Protein AF-W4RVF3-F1 (afdb_monomer_lite)

InterPro domains:
  IPR003709 D-alanyl-D-alanine carboxypeptidase-like, core domain [PF02557] (41-115)
  IPR009045 Peptidase M74/Hedgehog-like, zinc-binding domain superfamily [G3DSA:3.30.1380.10] (32-136)
  IPR009045 Peptidase M74/Hedgehog-like, zinc-binding domain superfamily [SSF55166] (42-126)
  IPR052179 D-alanyl-D-alanine carboxypeptidase-like [PTHR34385] (41-112)

pLDDT: mean 86.66, std 15.25, range [41.56, 98.44]

Radius of gyration: 23.43 Å; chains: 1; bounding box: 70×37×49 Å

Foldseek 3Di:
DDPDPVVVVVVVVVVVVVVVVVVVVVVPDFDADPPDDADPAADVVLVVVVVVVQVVCVVVVWHKAWPAFADALVRQQVQCCDVPVDDDDNPDDDHRVRDLSRRNFKIKMFTADPVRDTPDIDMDGDPVCCVVVNHD

Secondary structure (DSSP, 8-state):
----HHHHHHHHHHHHHHHHHHHHHHHT-----TTSPPPSS--HHHHHHHHHHHHHHHHTTPEEEEEE----HHHHHHHHHBTTTBSS----SPPTTSSGGGGT-EEEEEEE-TTS-EEEEEEEE-TTTTTTTT--

Sequence (136 aa):
MKKKLFGNVSITFLLILAALLLYYQFLTQPEINEDVPLPQDLHPVVQENKDMLVQKAAERGIKVLVTDGFRSFEEQNQLYEKGRSREGQIVTHAKGGESYHNFGLAIDFALVNKSGKAYGTLTMTEMAMGNQIGWK

Structure (mmCIF, N/CA/C/O backbone):
data_AF-W4RVF3-F1
#
_entry.id   AF-W4RVF3-F1
#
loop_
_atom_site.group_PDB
_atom_site.id
_atom_site.type_symbol
_atom_site.label_atom_id
_atom_site.label_alt_id
_atom_site.label_comp_id
_atom_site.label_asym_id
_atom_site.label_entity_id
_atom_site.label_seq_id
_atom_site.pdbx_PDB_ins_code
_atom_site.Cartn_x
_atom_site.Cartn_y
_atom_site.Cartn_z
_atom_site.occupancy
_atom_site.B_iso_or_equiv
_atom_site.auth_seq_id
_atom_site.auth_comp_id
_atom_site.auth_asym_id
_atom_site.auth_atom_id
_atom_site.pdbx_PDB_model_num
ATOM 1 N N . MET A 1 1 ? 59.561 -12.889 -22.847 1.00 49.75 1 MET A N 1
ATOM 2 C CA . MET A 1 1 ? 58.367 -12.170 -22.337 1.00 49.75 1 MET A CA 1
ATOM 3 C C . MET A 1 1 ? 57.102 -12.789 -22.932 1.00 49.75 1 MET A C 1
ATOM 5 O O . MET A 1 1 ? 56.828 -12.563 -24.103 1.00 49.75 1 MET A O 1
ATOM 9 N N . LYS A 1 2 ? 56.356 -13.611 -22.178 1.00 56.53 2 LYS A N 1
ATOM 10 C CA . LYS A 1 2 ? 55.101 -14.230 -22.650 1.00 56.53 2 LYS A CA 1
ATOM 11 C C . LYS A 1 2 ? 53.970 -13.202 -22.516 1.00 56.53 2 LYS A C 1
ATOM 13 O O . LYS A 1 2 ? 53.536 -12.909 -21.406 1.00 56.53 2 LYS A O 1
ATOM 18 N N . LYS A 1 3 ? 53.564 -12.568 -23.620 1.00 55.72 3 LYS A N 1
ATOM 19 C CA . LYS A 1 3 ? 52.494 -11.559 -23.608 1.00 55.72 3 LYS A CA 1
ATOM 20 C C . LYS A 1 3 ? 51.149 -12.236 -23.311 1.00 55.72 3 LYS A C 1
ATOM 22 O O . LYS A 1 3 ? 50.826 -13.248 -23.918 1.00 55.72 3 LYS A O 1
ATOM 27 N N . LYS A 1 4 ? 50.432 -11.649 -22.348 1.00 58.34 4 LYS A N 1
ATOM 28 C CA . LYS A 1 4 ? 49.052 -11.820 -21.843 1.00 58.34 4 LYS A CA 1
ATOM 29 C C . LYS A 1 4 ? 47.989 -12.445 -22.789 1.00 58.34 4 LYS A C 1
ATOM 31 O O . LYS A 1 4 ? 46.932 -11.859 -22.983 1.00 58.34 4 LYS A O 1
ATOM 36 N N . LEU A 1 5 ? 48.208 -13.638 -23.340 1.00 55.38 5 LEU A N 1
ATOM 37 C CA . LEU A 1 5 ? 47.229 -14.320 -24.207 1.00 55.38 5 LEU A CA 1
ATOM 38 C C . LEU A 1 5 ? 45.952 -14.729 -23.441 1.00 55.38 5 LEU A C 1
ATOM 40 O O . LEU A 1 5 ? 44.859 -14.709 -23.997 1.00 55.38 5 LEU A O 1
ATOM 44 N N . PHE A 1 6 ? 46.077 -15.007 -22.139 1.00 52.81 6 PHE A N 1
ATOM 45 C CA . PHE A 1 6 ? 44.960 -15.399 -21.268 1.00 52.81 6 PHE A CA 1
ATOM 46 C C . PHE A 1 6 ? 43.962 -14.271 -20.960 1.00 52.81 6 PHE A C 1
ATOM 48 O O . PHE A 1 6 ? 42.826 -14.560 -20.605 1.00 52.81 6 PHE A O 1
ATOM 55 N N . GLY A 1 7 ? 44.345 -12.996 -21.102 1.00 61.12 7 GLY A N 1
ATOM 56 C CA . GLY A 1 7 ? 43.426 -11.880 -20.846 1.00 61.12 7 GLY A CA 1
ATOM 57 C C . GLY A 1 7 ? 42.335 -11.771 -21.911 1.00 61.12 7 GLY A C 1
ATOM 58 O O . GLY A 1 7 ? 41.164 -11.620 -21.587 1.00 61.12 7 GLY A O 1
ATOM 59 N N . ASN A 1 8 ? 42.709 -11.916 -23.183 1.00 70.00 8 ASN A N 1
ATOM 60 C CA . ASN A 1 8 ? 41.800 -11.661 -24.300 1.00 70.00 8 ASN A CA 1
ATOM 61 C C . ASN A 1 8 ? 40.773 -12.781 -24.483 1.00 70.00 8 ASN A C 1
ATOM 63 O O . ASN A 1 8 ? 39.614 -12.481 -24.742 1.00 70.00 8 ASN A O 1
ATOM 67 N N . VAL A 1 9 ? 41.174 -14.044 -24.287 1.00 80.00 9 VAL A N 1
ATOM 68 C CA . VAL A 1 9 ? 40.269 -15.204 -24.393 1.00 80.00 9 VAL A CA 1
ATOM 69 C C . VAL A 1 9 ? 39.202 -15.166 -23.297 1.00 80.00 9 VAL A C 1
ATOM 71 O O . VAL A 1 9 ? 38.019 -15.352 -23.578 1.00 80.00 9 VAL A O 1
ATOM 74 N N . SER A 1 10 ? 39.603 -14.847 -22.064 1.00 84.44 10 SER A N 1
ATOM 75 C CA . SER A 1 10 ? 38.675 -14.691 -20.941 1.00 84.44 10 SER A CA 1
ATOM 76 C C . SER A 1 10 ? 37.711 -13.525 -21.153 1.00 84.44 10 SER A C 1
ATOM 78 O O . SER A 1 10 ? 36.525 -13.666 -20.879 1.00 84.44 10 SER A O 1
ATOM 80 N N . ILE A 1 11 ? 38.182 -12.398 -21.701 1.00 89.81 11 ILE A N 1
ATOM 81 C CA . ILE A 1 11 ? 37.313 -11.263 -22.049 1.00 89.81 11 ILE A CA 1
ATOM 82 C C . ILE A 1 11 ? 36.315 -11.662 -23.140 1.00 89.81 11 ILE A C 1
ATOM 84 O O . ILE A 1 11 ? 35.123 -11.419 -22.980 1.00 89.81 11 ILE A O 1
ATOM 88 N N . THR A 1 12 ? 36.754 -12.318 -24.219 1.00 89.69 12 THR A N 1
ATOM 89 C CA . THR A 1 12 ? 35.831 -12.784 -25.267 1.00 89.69 12 THR A CA 1
ATOM 90 C C . THR A 1 12 ? 34.813 -13.790 -24.739 1.00 89.69 12 THR A C 1
ATOM 92 O O . THR A 1 12 ? 33.643 -13.702 -25.096 1.00 89.69 12 THR A O 1
ATOM 95 N N . PHE A 1 13 ? 35.215 -14.697 -23.846 1.00 94.31 13 PHE A N 1
ATOM 96 C CA . PHE A 1 13 ? 34.296 -15.634 -23.203 1.00 94.31 13 PHE A CA 1
ATOM 97 C C . PHE A 1 13 ? 33.254 -14.909 -22.340 1.00 94.31 13 PHE A C 1
ATOM 99 O O . PHE A 1 13 ? 32.068 -15.207 -22.444 1.00 94.31 13 PHE A O 1
ATOM 106 N N . LEU A 1 14 ? 33.669 -13.916 -21.545 1.00 95.31 14 LEU A N 1
ATOM 107 C CA . LEU A 1 14 ? 32.753 -13.099 -20.743 1.00 95.31 14 LEU A CA 1
ATOM 108 C C . LEU A 1 14 ? 31.778 -12.294 -21.611 1.00 95.31 14 LEU A C 1
ATOM 110 O O . LEU A 1 14 ? 30.606 -12.201 -21.263 1.00 95.31 14 LEU A O 1
ATOM 114 N N . LEU A 1 15 ? 32.229 -11.750 -22.745 1.00 96.38 15 LEU A N 1
ATOM 115 C CA . LEU A 1 15 ? 31.359 -11.032 -23.681 1.00 96.38 15 LEU A CA 1
ATOM 116 C C . LEU A 1 15 ? 30.328 -11.960 -24.331 1.00 96.38 15 LEU A C 1
ATOM 118 O O . LEU A 1 15 ? 29.162 -11.591 -24.431 1.00 96.38 15 LEU A O 1
ATOM 122 N N . ILE A 1 16 ? 30.733 -13.171 -24.724 1.00 96.94 16 ILE A N 1
ATOM 123 C CA . ILE A 1 16 ? 29.812 -14.184 -25.255 1.00 96.94 16 ILE A CA 1
ATOM 124 C C . ILE A 1 16 ? 28.806 -14.600 -24.177 1.00 96.94 16 ILE A C 1
ATOM 126 O O . ILE A 1 16 ? 27.611 -14.648 -24.451 1.00 96.94 16 ILE A O 1
ATOM 130 N N . LEU A 1 17 ? 29.260 -14.845 -22.944 1.00 96.75 17 LEU A N 1
ATOM 131 C CA . LEU A 1 17 ? 28.383 -15.200 -21.828 1.00 96.75 17 LEU A CA 1
ATOM 132 C C . LEU A 1 17 ? 27.378 -14.082 -21.515 1.00 96.75 17 LEU A C 1
ATOM 134 O O . LEU A 1 17 ? 26.197 -14.360 -21.331 1.00 96.75 17 LEU A O 1
ATOM 138 N N . ALA A 1 18 ? 27.824 -12.824 -21.504 1.00 97.19 18 ALA A N 1
ATOM 139 C CA . ALA A 1 18 ? 26.952 -11.669 -21.313 1.00 97.19 18 ALA A CA 1
ATOM 140 C C . ALA A 1 18 ? 25.935 -11.529 -22.456 1.00 97.19 18 ALA A C 1
ATOM 142 O O . ALA A 1 18 ? 24.756 -11.317 -22.194 1.00 97.19 18 ALA A O 1
ATOM 143 N N . ALA A 1 19 ? 26.358 -11.705 -23.711 1.00 97.25 19 ALA A N 1
ATOM 144 C CA . ALA A 1 19 ? 25.462 -11.663 -24.865 1.00 97.25 19 ALA A CA 1
ATOM 145 C C . ALA A 1 19 ? 24.415 -12.788 -24.826 1.00 9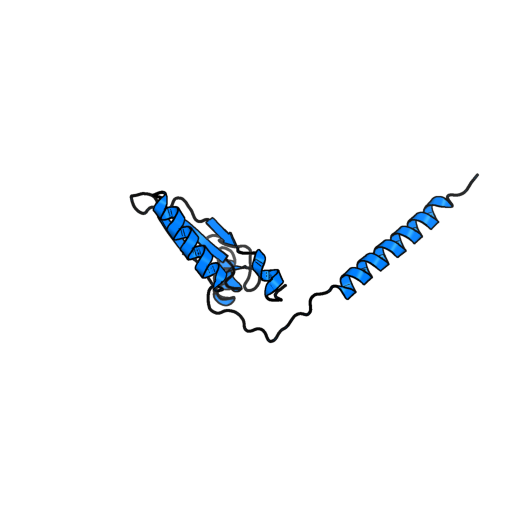7.25 19 ALA A C 1
ATOM 147 O O . ALA A 1 19 ? 23.244 -12.535 -25.094 1.00 97.25 19 ALA A O 1
ATOM 148 N N . LEU A 1 20 ? 24.808 -14.007 -24.441 1.00 97.38 20 LEU A N 1
ATOM 149 C CA . LEU A 1 20 ? 23.885 -15.129 -24.252 1.00 97.38 20 LEU A CA 1
ATOM 150 C C . LEU A 1 20 ? 22.897 -14.867 -23.112 1.00 97.38 20 LEU A C 1
ATOM 152 O O . LEU A 1 20 ? 21.717 -15.171 -23.256 1.00 97.38 20 LEU A O 1
ATOM 156 N N . LEU A 1 21 ? 23.353 -14.274 -22.005 1.00 96.62 21 LEU A N 1
ATOM 157 C CA . LEU A 1 21 ? 22.487 -13.900 -20.888 1.00 96.62 21 LEU A CA 1
ATOM 158 C C . LEU A 1 21 ? 21.473 -12.820 -21.295 1.00 96.62 21 LEU A C 1
ATOM 160 O O . LEU A 1 21 ? 20.290 -12.955 -20.995 1.00 96.62 21 LEU A O 1
ATOM 164 N N . LEU A 1 22 ? 21.908 -11.792 -22.027 1.00 96.12 22 LEU A N 1
ATOM 165 C CA . LEU A 1 22 ? 21.020 -10.759 -22.571 1.00 96.12 22 LEU A CA 1
ATOM 166 C C . LEU A 1 22 ? 20.030 -11.339 -23.590 1.00 96.12 22 LEU A C 1
ATOM 168 O O . LEU A 1 22 ? 18.851 -10.997 -23.569 1.00 96.12 22 LEU A O 1
ATOM 172 N N . TYR A 1 23 ? 20.480 -12.254 -24.450 1.00 95.94 23 TYR A N 1
ATOM 173 C CA . TYR A 1 23 ? 19.612 -12.939 -25.405 1.00 95.94 23 TYR A CA 1
ATOM 174 C C . TYR A 1 23 ? 18.568 -13.816 -24.698 1.00 95.94 23 TYR A C 1
ATOM 176 O O . TYR A 1 23 ? 17.395 -13.791 -25.059 1.00 95.94 23 TYR A O 1
ATOM 184 N N . TYR A 1 24 ? 18.963 -14.529 -23.640 1.00 95.75 24 TYR A N 1
ATOM 185 C CA . TYR A 1 24 ? 18.041 -15.291 -22.801 1.00 95.75 24 TYR A CA 1
ATOM 186 C C . TYR A 1 24 ? 17.002 -14.384 -22.126 1.00 95.75 24 TYR A C 1
ATOM 188 O O . TYR A 1 24 ? 15.818 -14.711 -22.131 1.00 95.75 24 TYR A O 1
ATOM 196 N N . GLN A 1 25 ? 17.407 -13.222 -21.602 1.00 92.19 25 GLN A N 1
ATOM 197 C CA . GLN A 1 25 ? 16.479 -12.228 -21.045 1.00 92.19 25 GLN A CA 1
ATOM 198 C C . GLN A 1 25 ? 15.500 -11.693 -22.097 1.00 92.19 25 GLN A C 1
ATOM 200 O O . GLN A 1 25 ? 14.324 -11.522 -21.798 1.00 92.19 25 GLN A O 1
ATOM 205 N N . PHE A 1 26 ? 15.959 -11.466 -23.331 1.00 90.31 26 PHE A N 1
ATOM 206 C CA . PHE A 1 26 ? 15.102 -11.030 -24.434 1.00 90.31 26 PHE A CA 1
ATOM 207 C C . PHE A 1 26 ? 14.055 -12.091 -24.806 1.00 90.31 26 PHE A C 1
ATOM 209 O O . PHE A 1 26 ? 12.882 -11.770 -24.961 1.00 90.31 26 PHE A O 1
ATOM 216 N N . LEU A 1 27 ? 14.455 -13.365 -24.892 1.00 90.81 27 LEU A N 1
ATOM 217 C CA . LEU A 1 27 ? 13.533 -14.473 -25.176 1.00 90.81 27 LEU A CA 1
ATOM 218 C C . LEU A 1 27 ? 12.555 -14.771 -24.031 1.00 90.81 27 LEU A C 1
ATOM 220 O O . LEU A 1 27 ? 11.538 -15.419 -24.256 1.00 90.81 27 LEU A O 1
ATOM 224 N N . THR A 1 28 ? 12.875 -14.344 -22.809 1.00 86.81 28 THR A N 1
ATOM 225 C CA . THR A 1 28 ? 12.062 -14.578 -21.606 1.00 86.81 28 THR A CA 1
ATOM 226 C C . THR A 1 28 ? 11.317 -13.328 -21.141 1.00 86.81 28 THR A C 1
ATOM 228 O O . THR A 1 28 ? 10.851 -13.289 -20.000 1.00 86.81 28 THR A O 1
ATOM 231 N N . GLN A 1 29 ? 11.174 -12.311 -22.000 1.00 78.25 29 GLN A N 1
ATOM 232 C CA . GLN A 1 29 ? 10.301 -11.186 -21.679 1.00 78.25 29 GLN A CA 1
ATOM 233 C C . GLN A 1 29 ? 8.849 -11.667 -21.563 1.00 78.25 29 GLN A C 1
ATOM 235 O O . GLN A 1 29 ? 8.381 -12.399 -22.437 1.00 78.25 29 GLN A O 1
ATOM 240 N N . PRO A 1 30 ? 8.142 -11.305 -20.479 1.00 72.00 30 PRO A N 1
ATOM 241 C CA . PRO A 1 30 ? 6.730 -11.622 -20.356 1.00 72.00 30 PRO A CA 1
ATOM 242 C C . PRO A 1 30 ? 5.954 -10.908 -21.465 1.00 72.00 30 PRO A C 1
ATOM 244 O O . PRO A 1 30 ? 6.233 -9.752 -21.783 1.00 72.00 30 PRO A O 1
ATOM 247 N N . GLU A 1 31 ? 4.974 -11.594 -22.043 1.00 72.56 31 GLU A N 1
ATOM 248 C CA . GLU A 1 31 ? 3.998 -10.952 -22.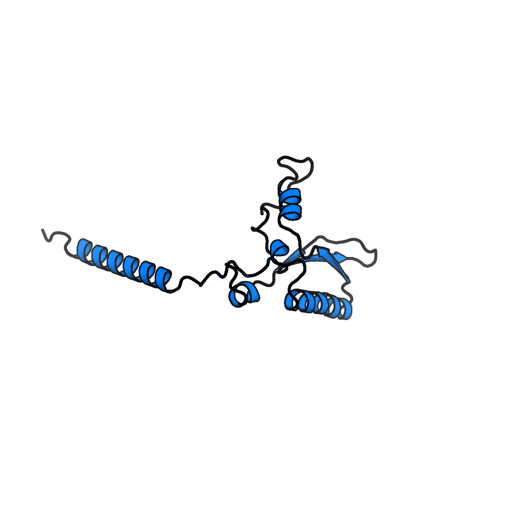917 1.00 72.56 31 GLU A CA 1
ATOM 249 C C . GLU A 1 31 ? 3.135 -10.021 -22.055 1.00 72.56 31 GLU A C 1
ATOM 251 O O . GLU A 1 31 ? 2.434 -10.480 -21.150 1.00 72.56 31 GLU A O 1
ATOM 256 N N . ILE A 1 32 ? 3.240 -8.711 -22.286 1.00 71.00 32 ILE A N 1
ATOM 257 C CA . ILE A 1 32 ? 2.408 -7.718 -21.606 1.00 71.00 32 ILE A CA 1
ATOM 258 C C . ILE A 1 32 ? 1.093 -7.619 -22.370 1.00 71.00 32 ILE A C 1
ATOM 260 O O . ILE A 1 32 ? 1.075 -7.252 -23.544 1.00 71.00 32 ILE A O 1
ATOM 264 N N . ASN A 1 33 ? -0.008 -7.957 -21.704 1.00 75.81 33 ASN A N 1
ATOM 265 C CA . ASN A 1 33 ? -1.341 -7.774 -22.255 1.00 75.81 33 ASN A CA 1
ATOM 266 C C . ASN A 1 33 ? -1.875 -6.401 -21.822 1.00 75.81 33 ASN A C 1
ATOM 268 O O . ASN A 1 33 ? -2.294 -6.224 -20.680 1.00 75.81 33 ASN A O 1
ATOM 272 N N . GLU A 1 34 ? -1.841 -5.430 -22.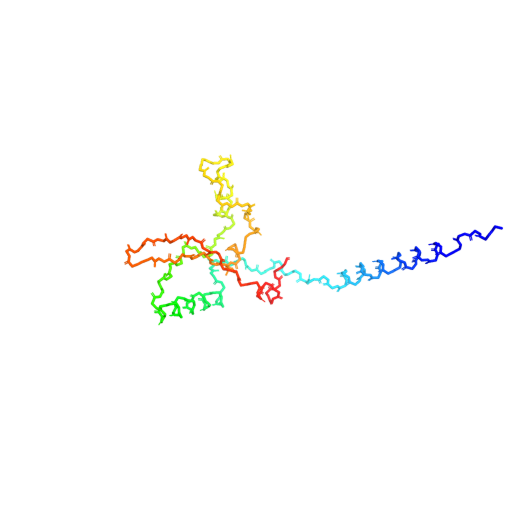735 1.00 74.31 34 GLU A N 1
ATOM 273 C CA . GLU A 1 34 ? -2.322 -4.065 -22.478 1.00 74.31 34 GLU A CA 1
ATOM 274 C C . GLU A 1 34 ? -3.857 -3.966 -22.399 1.00 74.31 34 GLU A C 1
ATOM 276 O O . GLU A 1 34 ? -4.380 -2.989 -21.866 1.00 74.31 34 GLU A O 1
ATOM 281 N N . ASP A 1 35 ? -4.587 -4.986 -22.866 1.00 81.81 35 ASP A N 1
ATOM 282 C CA . ASP A 1 35 ? -6.054 -5.017 -22.857 1.00 81.81 35 ASP A CA 1
ATOM 283 C C . ASP A 1 35 ? -6.634 -5.483 -21.512 1.00 81.81 35 ASP A C 1
ATOM 285 O O . ASP A 1 35 ? -7.857 -5.596 -21.360 1.00 81.81 35 ASP A O 1
ATOM 289 N N . VAL A 1 36 ? -5.791 -5.773 -20.513 1.00 79.06 36 VAL A N 1
ATOM 290 C CA . VAL A 1 36 ? -6.290 -6.131 -19.186 1.00 79.06 36 VAL A CA 1
ATOM 291 C C . VAL A 1 36 ? -6.818 -4.859 -18.508 1.00 79.06 36 VAL A C 1
ATOM 293 O O . VAL A 1 36 ? -6.071 -3.898 -18.313 1.00 79.06 36 VAL A O 1
ATOM 296 N N . PRO A 1 37 ? -8.107 -4.808 -18.131 1.00 85.88 37 PRO A N 1
ATOM 297 C CA . PRO A 1 37 ? -8.662 -3.625 -17.496 1.00 85.88 37 PRO A CA 1
ATOM 298 C C . PRO A 1 37 ? -8.005 -3.395 -16.134 1.00 85.88 37 PRO A C 1
ATOM 300 O O . PRO A 1 37 ? -7.770 -4.339 -15.374 1.00 85.88 37 PRO A O 1
ATOM 303 N N . LEU A 1 38 ? -7.756 -2.125 -15.801 1.00 87.06 38 LEU A N 1
ATOM 304 C CA . LEU A 1 38 ? -7.308 -1.761 -14.461 1.00 87.06 38 LEU A CA 1
ATOM 305 C C . LEU A 1 38 ? -8.374 -2.159 -13.426 1.00 87.06 38 LEU A C 1
ATOM 307 O O . LEU A 1 38 ? -9.575 -1.991 -13.678 1.00 87.06 38 LEU A O 1
ATOM 311 N N . PRO A 1 39 ? -7.956 -2.672 -12.259 1.00 91.38 39 PRO A N 1
ATOM 312 C CA . PRO A 1 39 ? -8.889 -3.036 -11.209 1.00 91.38 39 PRO A CA 1
ATOM 313 C C . PRO A 1 39 ? -9.585 -1.792 -10.653 1.00 91.38 39 PRO A C 1
ATOM 315 O O . PRO A 1 39 ? -9.059 -0.681 -10.709 1.00 91.38 39 PRO A O 1
ATOM 318 N N . GLN A 1 40 ? -10.775 -2.004 -10.096 1.00 94.00 40 GLN A N 1
ATOM 319 C CA . GLN A 1 40 ? -11.553 -0.976 -9.392 1.00 94.00 40 GLN A CA 1
ATOM 320 C C . GLN A 1 40 ? -11.711 -1.291 -7.900 1.00 94.00 40 GLN A C 1
ATOM 322 O O . GLN A 1 40 ? -12.228 -0.470 -7.155 1.00 94.00 40 GLN A O 1
ATOM 327 N N . ASP A 1 41 ? -11.247 -2.469 -7.475 1.00 95.50 41 ASP A N 1
A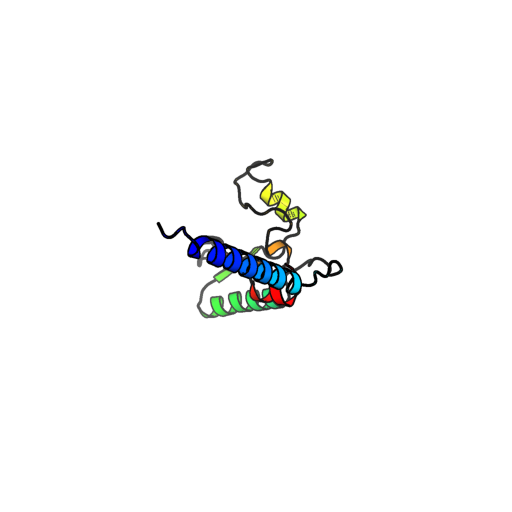TOM 328 C CA . ASP A 1 41 ? -11.397 -3.019 -6.134 1.00 95.50 41 ASP A CA 1
ATOM 329 C C . ASP A 1 41 ? -10.194 -3.914 -5.792 1.00 95.50 41 ASP A C 1
ATOM 331 O O . ASP A 1 41 ? -9.294 -4.133 -6.609 1.00 95.50 41 ASP A O 1
ATOM 335 N N . LEU A 1 42 ? -10.176 -4.455 -4.570 1.00 94.81 42 LEU A N 1
ATOM 336 C CA . LEU A 1 42 ? -9.220 -5.494 -4.194 1.00 94.81 42 LEU A CA 1
ATOM 337 C C . LEU A 1 42 ? -9.392 -6.734 -5.073 1.00 94.81 42 LEU A C 1
ATOM 339 O O . LEU A 1 42 ? -10.507 -7.183 -5.340 1.00 94.81 42 LEU A O 1
ATOM 343 N N . HIS A 1 43 ? -8.271 -7.347 -5.443 1.00 93.75 43 HIS A N 1
ATOM 344 C CA . HIS A 1 43 ? -8.299 -8.652 -6.081 1.00 93.75 43 HIS A CA 1
ATOM 345 C C . HIS A 1 43 ? -8.993 -9.671 -5.150 1.00 93.75 43 HIS A C 1
ATOM 347 O O . HIS A 1 43 ? -8.713 -9.657 -3.947 1.00 93.75 43 HIS A O 1
ATOM 353 N N . PRO A 1 44 ? -9.835 -10.595 -5.657 1.00 93.31 44 PRO A N 1
ATOM 354 C CA . PRO A 1 44 ? -10.605 -11.522 -4.820 1.00 93.31 44 PRO A CA 1
ATOM 355 C C . PRO A 1 44 ? -9.779 -12.295 -3.782 1.00 93.31 44 PRO A C 1
ATOM 357 O O . PRO A 1 44 ? -10.188 -12.420 -2.635 1.00 93.31 44 PRO A O 1
ATOM 360 N N . VAL A 1 45 ? -8.577 -12.744 -4.147 1.00 91.00 45 VAL A N 1
ATOM 361 C CA . VAL A 1 45 ? -7.659 -13.425 -3.212 1.00 91.00 45 VAL A CA 1
ATOM 362 C C . VAL A 1 45 ? -7.124 -12.481 -2.129 1.00 91.00 45 VAL A C 1
ATOM 364 O O . VAL A 1 45 ? -6.993 -12.880 -0.979 1.00 91.00 45 VAL A O 1
ATOM 367 N N . VAL A 1 46 ? -6.839 -11.214 -2.455 1.00 92.62 46 VAL A N 1
ATOM 368 C CA . VAL A 1 46 ? -6.419 -10.220 -1.447 1.00 92.62 46 VAL A CA 1
ATOM 369 C C . VAL A 1 46 ? -7.580 -9.917 -0.504 1.00 92.62 46 VAL A C 1
ATOM 371 O O . VAL A 1 46 ? -7.378 -9.808 0.703 1.00 92.62 46 VAL A O 1
ATOM 374 N N . GLN A 1 47 ? -8.801 -9.834 -1.035 1.00 95.31 47 GLN A N 1
ATOM 375 C CA . GLN A 1 47 ? -10.020 -9.701 -0.245 1.00 95.31 47 GLN A CA 1
ATOM 376 C C . GLN A 1 47 ? -10.211 -10.902 0.701 1.00 95.31 47 GLN A C 1
ATOM 378 O O . GLN A 1 47 ? -10.421 -10.696 1.894 1.00 95.31 47 GLN A O 1
ATOM 383 N N . GLU A 1 48 ? -10.069 -12.134 0.210 1.00 94.62 48 GLU A N 1
ATOM 384 C CA . GLU A 1 48 ? -10.153 -13.352 1.027 1.00 94.62 48 GLU A CA 1
ATOM 385 C C . GLU A 1 48 ? -9.067 -13.384 2.114 1.00 94.62 48 GLU A C 1
ATOM 387 O O . GLU A 1 48 ? -9.355 -13.623 3.288 1.00 94.62 48 GLU A O 1
ATOM 392 N N . ASN A 1 49 ? -7.820 -13.060 1.760 1.00 92.75 49 ASN A N 1
ATOM 393 C CA . ASN A 1 49 ? -6.705 -13.023 2.705 1.00 92.75 49 ASN A CA 1
ATOM 394 C C . ASN A 1 49 ? -6.872 -11.925 3.762 1.00 92.75 49 ASN A C 1
ATOM 396 O O . ASN A 1 49 ? -6.536 -12.137 4.930 1.00 92.75 49 ASN A O 1
ATOM 400 N N . LYS A 1 50 ? -7.432 -10.770 3.386 1.00 95.25 50 LYS A N 1
ATOM 401 C CA . LYS A 1 50 ? -7.818 -9.702 4.316 1.00 95.25 50 LYS A CA 1
ATOM 402 C C . LYS A 1 50 ? -8.862 -10.203 5.314 1.00 95.25 50 LYS A C 1
ATOM 404 O O . LYS A 1 50 ? -8.700 -9.999 6.517 1.00 95.25 50 LYS A O 1
ATOM 409 N N . ASP A 1 51 ? -9.906 -10.874 4.840 1.00 96.19 51 ASP A N 1
ATOM 410 C CA . ASP A 1 51 ? -10.978 -11.378 5.700 1.00 96.19 51 ASP A CA 1
ATOM 411 C C . ASP A 1 51 ? -10.449 -12.479 6.643 1.00 96.19 51 ASP A C 1
ATOM 413 O O . ASP A 1 51 ? -10.704 -12.451 7.852 1.00 96.19 51 ASP A O 1
ATOM 417 N N . MET A 1 52 ? -9.585 -13.366 6.136 1.00 96.06 52 MET A N 1
ATOM 418 C CA . MET A 1 52 ? -8.878 -14.372 6.933 1.00 96.06 52 MET A CA 1
ATOM 419 C C . MET A 1 52 ? -7.959 -13.745 7.996 1.00 96.06 52 MET A C 1
ATOM 421 O O . MET A 1 52 ? -7.901 -14.244 9.125 1.00 96.06 52 MET A O 1
ATOM 425 N N . LEU A 1 53 ? -7.236 -12.669 7.664 1.00 94.06 53 LEU A N 1
ATOM 426 C CA . LEU A 1 53 ? -6.395 -11.930 8.611 1.00 94.06 53 LEU A CA 1
ATOM 427 C C . LEU A 1 53 ? -7.236 -11.404 9.779 1.00 94.06 53 LEU A C 1
ATOM 429 O O . LEU A 1 53 ? -6.887 -11.631 10.940 1.00 94.06 53 LEU A O 1
ATOM 433 N N . VAL A 1 54 ? -8.352 -10.735 9.476 1.00 95.50 54 VAL A N 1
ATOM 434 C CA . VAL A 1 54 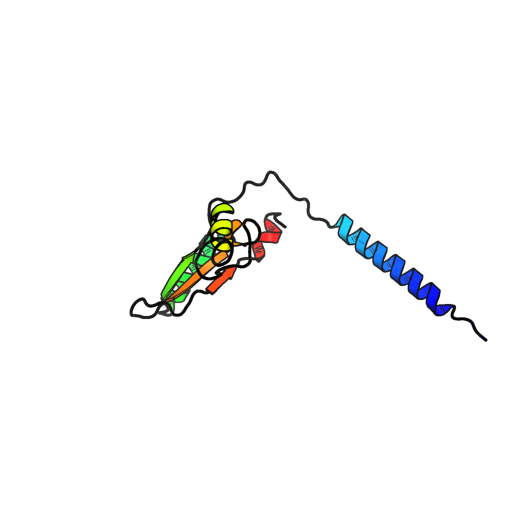? -9.256 -10.172 10.489 1.00 95.50 54 VAL A CA 1
ATOM 435 C C . VAL A 1 54 ? -9.831 -11.277 11.374 1.00 95.50 54 VAL A C 1
ATOM 437 O O . VAL A 1 54 ? -9.790 -11.158 12.601 1.00 95.50 54 VAL A O 1
ATOM 440 N N . GLN A 1 55 ? -10.302 -12.374 10.777 1.00 97.12 55 GLN A N 1
ATOM 441 C CA . GLN A 1 55 ? -10.864 -13.503 11.514 1.00 97.12 55 GLN A CA 1
ATOM 442 C C . GLN A 1 55 ? -9.837 -14.135 12.467 1.00 97.12 55 GLN A C 1
ATOM 444 O O . GLN A 1 55 ? -10.077 -14.230 13.672 1.00 97.12 55 GLN A O 1
ATOM 449 N N . LYS A 1 56 ? -8.663 -14.530 11.957 1.00 95.81 56 LYS A N 1
ATOM 450 C CA . LYS A 1 56 ? -7.629 -15.210 12.759 1.00 95.81 56 LYS A CA 1
ATOM 451 C C . LYS A 1 56 ? -7.057 -14.322 13.862 1.00 95.81 56 LYS A C 1
ATOM 453 O O . LYS A 1 56 ? -6.628 -14.836 14.902 1.00 95.81 56 LYS A O 1
ATOM 458 N N . ALA A 1 57 ? -7.016 -13.007 13.643 1.00 93.88 57 ALA A N 1
ATOM 459 C CA . ALA A 1 57 ? -6.637 -12.046 14.671 1.00 93.88 57 ALA A CA 1
ATOM 460 C C . ALA A 1 57 ? -7.702 -11.968 15.775 1.00 93.88 57 ALA A C 1
ATOM 462 O O . ALA A 1 57 ? -7.359 -12.046 16.959 1.00 93.88 57 ALA A O 1
ATOM 463 N N . ALA A 1 58 ? -8.985 -11.907 15.403 1.00 94.44 58 ALA A N 1
ATOM 464 C CA . ALA A 1 58 ? -10.095 -11.857 16.351 1.00 94.44 58 ALA A CA 1
ATOM 465 C C . ALA A 1 58 ? -10.166 -13.109 17.241 1.00 94.44 58 ALA A C 1
ATOM 467 O O . ALA A 1 58 ? -10.343 -12.982 18.452 1.00 94.44 58 ALA A O 1
ATOM 468 N N . GLU A 1 59 ? -9.922 -14.301 16.684 1.00 96.38 59 GLU A N 1
ATOM 469 C CA . GLU A 1 59 ? -9.813 -15.566 17.438 1.00 96.38 59 GLU A CA 1
ATOM 470 C C . GLU A 1 59 ? -8.730 -15.524 18.531 1.00 96.38 59 GLU A C 1
ATOM 472 O O . GLU A 1 59 ? -8.817 -16.226 19.537 1.00 96.38 59 GLU A O 1
ATOM 477 N N . ARG A 1 60 ? -7.710 -14.675 18.358 1.00 94.94 60 ARG A N 1
ATOM 478 C CA . ARG A 1 60 ? -6.618 -14.452 19.321 1.00 94.94 60 ARG A CA 1
ATOM 479 C C . ARG A 1 60 ? -6.849 -13.232 20.216 1.00 94.94 60 ARG A C 1
ATOM 481 O O . ARG A 1 60 ? -5.949 -12.836 20.952 1.00 94.94 60 ARG A O 1
ATOM 488 N N . GLY A 1 61 ? -8.028 -12.613 20.151 1.00 92.38 61 GLY A N 1
ATOM 489 C CA . GLY A 1 61 ? -8.358 -11.402 20.903 1.00 92.38 61 GLY A CA 1
ATOM 490 C C . GLY A 1 61 ? -7.644 -10.140 20.405 1.00 92.38 61 GLY A C 1
ATOM 49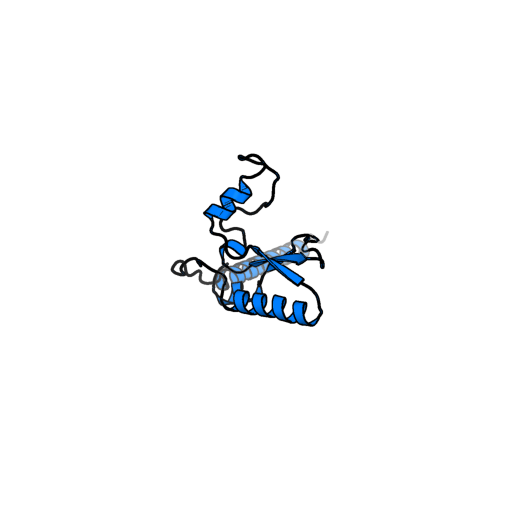1 O O . GLY A 1 61 ? -7.574 -9.151 21.136 1.00 92.38 61 GLY A O 1
ATOM 492 N N . ILE A 1 62 ? -7.109 -10.158 19.181 1.00 91.81 62 ILE A N 1
ATOM 493 C CA . ILE A 1 62 ? -6.451 -9.016 18.542 1.00 91.81 62 ILE A CA 1
ATOM 494 C C . ILE A 1 62 ? -7.453 -8.354 17.602 1.00 91.81 62 ILE A C 1
ATOM 496 O O . ILE A 1 62 ? -7.977 -8.986 16.688 1.00 91.81 62 ILE A O 1
ATOM 500 N N . LYS A 1 63 ? -7.707 -7.058 17.795 1.00 93.69 63 LYS A N 1
ATOM 501 C CA . LYS A 1 63 ? -8.579 -6.297 16.901 1.00 93.69 63 LYS A CA 1
ATOM 502 C C . LYS A 1 63 ? -7.748 -5.648 15.795 1.00 93.69 63 LYS A C 1
ATOM 504 O O . LYS A 1 63 ? -6.850 -4.852 16.072 1.00 93.69 63 LYS A O 1
ATOM 509 N N . VAL A 1 64 ? -8.073 -5.992 14.553 1.00 94.12 64 VAL A N 1
ATOM 510 C CA . VAL A 1 64 ? -7.490 -5.429 13.329 1.00 94.12 64 VAL A CA 1
ATOM 511 C C . VAL A 1 64 ? -8.481 -4.439 12.719 1.00 94.12 64 VAL A C 1
ATOM 513 O O . VAL A 1 64 ? -9.672 -4.730 12.628 1.00 94.12 64 VAL A O 1
ATOM 516 N N . LEU A 1 65 ? -7.990 -3.272 12.310 1.00 93.81 65 LEU A N 1
ATOM 517 C CA . LEU A 1 65 ? -8.725 -2.265 11.553 1.00 93.81 65 LEU A CA 1
ATOM 518 C C . LEU A 1 65 ? -8.050 -2.100 10.194 1.00 93.81 65 LEU A C 1
ATOM 520 O O . LEU A 1 65 ? -6.944 -1.579 10.139 1.00 93.81 65 LEU A O 1
ATOM 524 N N . VAL A 1 66 ? -8.702 -2.517 9.113 1.00 94.50 66 VAL A N 1
ATOM 525 C CA . VAL A 1 66 ? -8.234 -2.209 7.755 1.00 94.50 66 VAL A CA 1
ATOM 526 C C . VAL A 1 66 ? -8.492 -0.726 7.496 1.00 94.50 66 VAL A C 1
ATOM 528 O O . VAL A 1 66 ? -9.623 -0.266 7.636 1.00 94.50 66 VAL A O 1
ATOM 531 N N . THR A 1 67 ? -7.437 0.026 7.196 1.00 93.56 67 THR A N 1
ATOM 532 C CA . THR A 1 67 ? -7.474 1.479 6.998 1.00 93.56 67 THR A CA 1
ATOM 533 C C . THR A 1 67 ? -7.479 1.871 5.530 1.00 93.56 67 THR A C 1
ATOM 535 O O . THR A 1 67 ? -7.981 2.943 5.212 1.00 93.56 67 THR A O 1
ATOM 538 N N . ASP A 1 68 ? -6.923 1.028 4.657 1.00 95.12 68 ASP A N 1
ATOM 539 C CA . ASP A 1 68 ? -6.881 1.279 3.217 1.00 95.12 68 ASP A CA 1
ATOM 540 C C . ASP A 1 68 ? -6.828 -0.035 2.422 1.00 95.12 68 ASP A C 1
ATOM 542 O O . ASP A 1 68 ? -6.433 -1.080 2.948 1.00 95.12 68 ASP A O 1
ATOM 546 N N . GLY A 1 69 ? -7.228 0.017 1.155 1.00 95.94 69 GLY A N 1
ATOM 547 C CA . GLY A 1 69 ? -7.302 -1.125 0.248 1.00 95.94 69 GLY A CA 1
ATOM 548 C C . GLY A 1 69 ? -6.926 -0.717 -1.170 1.00 95.94 69 GLY A C 1
ATOM 549 O O . GLY A 1 69 ? -5.823 -0.232 -1.405 1.00 95.94 69 GLY A O 1
ATOM 550 N N . PHE A 1 70 ? -7.830 -0.909 -2.127 1.00 97.06 70 PHE A N 1
ATOM 551 C CA . PHE A 1 70 ? -7.631 -0.381 -3.473 1.00 97.06 70 PHE A CA 1
ATOM 552 C C . PHE A 1 70 ? -7.602 1.155 -3.462 1.00 97.06 70 PHE A C 1
ATOM 554 O O . PHE A 1 70 ? -8.419 1.788 -2.795 1.00 97.06 70 PHE A O 1
ATOM 561 N N . ARG A 1 71 ? -6.684 1.740 -4.239 1.00 97.00 71 ARG A N 1
ATOM 562 C CA . ARG A 1 71 ? -6.646 3.178 -4.534 1.00 97.00 71 ARG A CA 1
ATOM 563 C C . ARG A 1 71 ? -6.397 3.399 -6.009 1.00 97.00 71 ARG A C 1
ATOM 565 O O . ARG A 1 71 ? -5.414 2.894 -6.537 1.00 97.00 71 ARG A O 1
ATOM 572 N N . SER A 1 72 ? -7.199 4.225 -6.660 1.00 96.62 72 SER A N 1
ATOM 573 C CA . SER A 1 72 ? -6.955 4.642 -8.040 1.00 96.62 72 SER A CA 1
ATOM 574 C C . SER A 1 72 ? -5.610 5.370 -8.199 1.00 96.62 72 SER A C 1
ATOM 576 O O . SER A 1 72 ? -4.993 5.842 -7.236 1.00 96.62 72 SER A O 1
ATOM 578 N N . PHE A 1 73 ? -5.139 5.487 -9.444 1.00 96.75 73 PHE A N 1
ATOM 579 C CA . PHE A 1 73 ? -3.896 6.207 -9.746 1.00 96.75 73 PHE A CA 1
ATOM 580 C C . PHE A 1 73 ? -4.010 7.687 -9.355 1.00 96.75 73 PHE A C 1
ATOM 582 O O . PHE A 1 73 ? -3.050 8.267 -8.851 1.00 96.75 73 PHE A O 1
ATOM 589 N N . GLU A 1 74 ? -5.198 8.271 -9.533 1.00 97.38 74 GLU A N 1
ATOM 590 C CA . GLU A 1 74 ? -5.502 9.649 -9.152 1.00 97.38 74 GLU A CA 1
ATOM 591 C C . GLU A 1 74 ? -5.410 9.843 -7.633 1.00 97.38 74 GLU A C 1
ATOM 593 O O . GLU A 1 74 ? -4.686 10.718 -7.162 1.00 97.38 74 GLU A O 1
ATOM 598 N N . GLU A 1 75 ? -6.044 8.976 -6.840 1.00 97.06 75 GLU A N 1
ATOM 599 C CA . GLU A 1 75 ? -5.955 9.038 -5.373 1.00 97.06 75 GLU A CA 1
ATOM 600 C C . GLU A 1 75 ? -4.510 8.864 -4.878 1.00 97.06 75 GLU A C 1
ATOM 602 O O . GLU A 1 75 ? -4.067 9.556 -3.957 1.00 97.06 75 GLU A O 1
ATOM 607 N N . GLN A 1 76 ? -3.733 7.976 -5.506 1.00 98.12 76 GLN A N 1
ATOM 608 C CA . GLN A 1 76 ? -2.312 7.809 -5.187 1.00 98.12 76 GLN A CA 1
ATOM 609 C C . GLN A 1 76 ? -1.487 9.049 -5.550 1.00 98.12 76 GLN A C 1
ATOM 611 O O . GLN A 1 76 ? -0.620 9.435 -4.765 1.00 98.12 76 GLN A O 1
ATOM 616 N N . ASN A 1 77 ? -1.762 9.705 -6.678 1.00 98.38 77 ASN A N 1
ATOM 617 C CA . ASN A 1 77 ? -1.108 10.966 -7.029 1.00 98.38 77 ASN A CA 1
ATOM 618 C C . ASN A 1 77 ? -1.425 12.059 -6.006 1.00 98.38 77 ASN A C 1
ATOM 620 O O . ASN A 1 77 ? -0.514 12.740 -5.542 1.00 98.38 77 ASN A O 1
ATOM 624 N N . GLN A 1 78 ? -2.674 12.166 -5.553 1.00 98.06 78 GLN A N 1
ATOM 625 C CA . GLN A 1 78 ? -3.047 13.124 -4.508 1.00 98.06 78 GLN A CA 1
ATOM 626 C C . GLN A 1 78 ? -2.292 12.881 -3.191 1.00 98.06 78 GLN A C 1
ATOM 628 O O . GLN A 1 78 ? -1.924 13.836 -2.504 1.00 98.06 78 GLN A O 1
ATOM 633 N N . LEU A 1 79 ? -2.024 11.619 -2.836 1.00 97.62 79 LEU A N 1
ATOM 634 C CA . LEU A 1 79 ? -1.193 11.275 -1.678 1.00 97.62 79 LEU A CA 1
ATOM 635 C C . LEU A 1 79 ? 0.292 11.566 -1.914 1.00 97.62 79 LEU A C 1
ATOM 637 O O . LEU A 1 79 ? 0.962 12.057 -1.005 1.00 97.62 79 LEU A O 1
ATOM 641 N N . TYR A 1 80 ? 0.803 11.306 -3.118 1.00 98.19 80 TYR A N 1
ATOM 642 C CA . TYR A 1 80 ? 2.169 11.653 -3.509 1.00 98.19 80 TYR A CA 1
ATOM 643 C C . TYR A 1 80 ? 2.405 13.171 -3.467 1.00 98.19 80 TYR A C 1
ATOM 645 O O . TYR A 1 80 ? 3.476 13.624 -3.070 1.00 98.19 80 TYR A O 1
ATOM 653 N N . GLU A 1 81 ? 1.411 13.981 -3.815 1.00 98.44 81 GLU A N 1
ATOM 654 C CA . GLU A 1 81 ? 1.518 15.442 -3.797 1.00 98.44 81 GLU A CA 1
ATOM 655 C C . GLU A 1 81 ? 1.627 16.041 -2.380 1.00 98.44 81 GLU A C 1
ATOM 657 O O . GLU A 1 81 ? 2.177 17.136 -2.225 1.00 98.44 81 GLU A O 1
ATOM 662 N N . LYS A 1 82 ? 1.165 15.339 -1.332 1.00 98.31 82 LYS A N 1
ATOM 663 C CA . LYS A 1 82 ? 1.252 15.811 0.064 1.00 98.31 82 LYS A CA 1
ATOM 664 C C . LYS A 1 82 ? 2.701 15.973 0.527 1.00 98.31 82 LYS A C 1
ATOM 666 O O . LYS A 1 82 ? 3.537 15.092 0.333 1.00 98.31 82 LYS A O 1
ATOM 671 N N . GLY A 1 83 ? 2.989 17.108 1.162 1.00 97.50 83 GLY A N 1
ATOM 672 C CA . GLY A 1 83 ? 4.336 17.493 1.592 1.00 97.50 83 GLY A CA 1
ATOM 673 C C . GLY A 1 83 ? 5.292 17.815 0.440 1.00 97.50 83 GLY A C 1
ATOM 674 O O . GLY A 1 83 ? 6.490 17.966 0.672 1.00 97.50 83 GLY A O 1
ATOM 675 N N . ARG A 1 84 ? 4.773 17.903 -0.794 1.00 97.75 84 ARG A N 1
ATOM 676 C CA . ARG A 1 84 ? 5.502 18.313 -2.000 1.00 97.75 84 ARG A CA 1
ATOM 677 C C . ARG A 1 84 ? 4.840 19.548 -2.608 1.00 97.75 84 ARG A C 1
ATOM 679 O O . ARG A 1 84 ? 5.267 20.662 -2.337 1.00 97.75 84 ARG A O 1
ATOM 686 N N . SER A 1 85 ? 3.788 19.348 -3.400 1.00 97.50 85 SER A N 1
ATOM 687 C CA . SER A 1 85 ? 3.003 20.411 -4.045 1.00 97.50 85 SER A CA 1
ATOM 688 C C . SER A 1 85 ? 1.716 20.755 -3.288 1.00 97.50 85 SER A C 1
ATOM 690 O O . SER A 1 85 ? 1.127 21.802 -3.546 1.00 97.50 85 SER A O 1
ATOM 692 N N . ARG A 1 86 ? 1.287 19.909 -2.343 1.00 95.44 86 ARG A N 1
ATOM 693 C CA . ARG A 1 86 ? 0.193 20.171 -1.395 1.00 95.44 86 ARG A CA 1
ATOM 694 C C . ARG A 1 86 ? 0.717 20.176 0.036 1.00 95.44 86 ARG A C 1
ATOM 696 O O . ARG A 1 86 ? 1.665 19.460 0.359 1.00 95.44 86 ARG A O 1
ATOM 703 N N . GLU A 1 87 ? 0.067 20.946 0.903 1.00 96.38 87 GLU A N 1
ATOM 704 C CA . GLU A 1 87 ? 0.378 20.958 2.334 1.00 96.38 87 GLU A CA 1
ATOM 705 C C . GLU A 1 87 ? 0.187 19.577 2.984 1.00 96.38 87 GLU A C 1
ATOM 707 O O . GLU A 1 87 ? -0.591 18.736 2.522 1.00 96.38 87 GLU A O 1
ATOM 712 N N . GLY A 1 88 ? 0.905 19.351 4.084 1.00 96.94 88 GLY A N 1
ATOM 713 C CA . GLY A 1 88 ? 0.877 18.108 4.851 1.00 96.94 88 GLY A CA 1
ATOM 714 C C . GLY A 1 88 ? 2.234 17.413 4.906 1.00 96.94 88 GLY A C 1
ATOM 715 O O . GLY A 1 88 ? 3.239 17.917 4.414 1.00 96.94 88 GLY A O 1
ATOM 716 N N . GLN A 1 89 ? 2.268 16.247 5.545 1.00 96.88 89 GLN A N 1
ATOM 717 C CA . GLN A 1 89 ? 3.463 15.407 5.597 1.00 96.88 89 GLN A CA 1
ATOM 718 C C . GLN A 1 89 ? 3.536 14.503 4.364 1.00 96.88 89 GLN A C 1
ATOM 720 O O . GLN A 1 89 ? 2.505 14.093 3.826 1.00 96.88 89 GLN A O 1
ATOM 725 N N . ILE A 1 90 ? 4.755 14.164 3.943 1.00 97.00 90 ILE A N 1
ATOM 726 C CA . ILE A 1 90 ? 4.971 13.126 2.934 1.00 97.00 90 ILE A CA 1
ATOM 727 C C . ILE A 1 90 ? 4.501 11.795 3.524 1.00 97.00 90 ILE A C 1
ATOM 729 O O . ILE A 1 90 ? 5.067 11.313 4.501 1.00 97.00 90 ILE A O 1
ATOM 733 N N . VAL A 1 91 ? 3.467 11.208 2.920 1.00 95.12 91 VAL A N 1
ATOM 734 C CA . VAL A 1 91 ? 2.890 9.916 3.341 1.00 95.12 91 VAL A CA 1
ATOM 735 C C . VAL A 1 91 ? 3.244 8.769 2.396 1.00 95.12 91 VAL A C 1
ATOM 737 O O . VAL A 1 91 ? 3.030 7.607 2.719 1.00 95.12 91 VAL A O 1
ATOM 740 N N . THR A 1 92 ? 3.790 9.079 1.219 1.00 95.88 92 THR A N 1
ATOM 741 C CA . THR A 1 92 ? 4.215 8.084 0.233 1.00 95.88 92 THR A CA 1
ATOM 742 C C . THR A 1 92 ? 5.298 8.640 -0.692 1.00 95.88 92 THR A C 1
ATOM 744 O O . THR A 1 92 ? 5.428 9.856 -0.896 1.00 95.88 92 THR A O 1
ATOM 747 N N . HIS A 1 93 ? 6.082 7.731 -1.264 1.00 96.62 93 HIS A N 1
ATOM 748 C CA . HIS A 1 93 ? 7.053 8.015 -2.319 1.00 96.62 93 HIS A CA 1
ATOM 749 C C . HIS A 1 93 ? 6.635 7.454 -3.684 1.00 96.62 93 HIS A C 1
ATOM 751 O O . HIS A 1 93 ? 7.297 7.775 -4.663 1.00 96.62 93 HIS A O 1
ATOM 757 N N . ALA A 1 94 ? 5.548 6.677 -3.752 1.00 96.62 94 ALA A N 1
ATOM 758 C CA . ALA A 1 94 ? 5.029 6.099 -4.988 1.00 96.62 94 ALA A CA 1
ATOM 759 C C . ALA A 1 94 ? 4.018 7.045 -5.650 1.00 96.62 94 ALA A C 1
ATOM 761 O O . ALA A 1 94 ? 3.128 7.576 -4.976 1.00 96.62 94 ALA A O 1
ATOM 762 N N . LYS A 1 95 ? 4.134 7.241 -6.962 1.00 97.81 95 LYS A N 1
ATOM 763 C CA . LYS A 1 95 ? 3.112 7.895 -7.793 1.00 97.81 95 LYS A CA 1
ATOM 764 C C . LYS A 1 95 ? 2.006 6.908 -8.172 1.00 97.81 95 LYS A C 1
ATOM 766 O O . LYS A 1 95 ? 2.105 5.711 -7.906 1.00 97.81 95 LYS A O 1
ATOM 771 N N . GLY A 1 96 ? 0.937 7.409 -8.787 1.00 96.62 96 GLY A N 1
ATOM 772 C CA . GLY A 1 96 ? -0.083 6.564 -9.402 1.00 96.62 96 GLY A CA 1
ATOM 773 C C . GLY A 1 96 ? 0.541 5.595 -10.407 1.00 96.62 96 GLY A C 1
ATOM 774 O O . GLY A 1 96 ? 1.309 6.014 -11.269 1.00 96.62 96 GLY A O 1
ATOM 775 N N . GLY A 1 97 ? 0.237 4.306 -10.257 1.00 94.44 97 GLY A N 1
ATOM 776 C CA . GLY A 1 97 ? 0.815 3.215 -11.047 1.00 94.44 97 GLY A CA 1
ATOM 777 C C . GLY A 1 97 ? 2.081 2.596 -10.442 1.00 94.44 97 GLY A C 1
ATOM 778 O O . GLY A 1 97 ? 2.524 1.556 -10.910 1.00 94.44 97 GLY A O 1
ATOM 779 N N . GLU A 1 98 ? 2.644 3.176 -9.378 1.00 94.56 98 GLU A N 1
ATOM 780 C CA . GLU A 1 98 ? 3.851 2.662 -8.707 1.00 94.56 98 GLU A CA 1
ATOM 781 C C . GLU A 1 98 ? 3.538 1.966 -7.366 1.00 94.56 98 GLU A C 1
ATOM 783 O O . GLU A 1 98 ? 4.442 1.464 -6.697 1.00 94.56 98 GLU A O 1
ATOM 788 N N . SER A 1 99 ? 2.270 1.939 -6.935 1.00 95.06 99 SER A N 1
ATOM 789 C CA . SER A 1 99 ? 1.842 1.307 -5.681 1.00 95.06 99 SER A CA 1
ATOM 790 C C . SER A 1 99 ? 0.989 0.066 -5.921 1.00 95.06 99 SER A C 1
ATOM 792 O O . SER A 1 99 ? 0.068 0.089 -6.727 1.00 95.06 99 SER A O 1
ATOM 794 N N . TYR A 1 100 ? 1.186 -0.994 -5.134 1.00 94.50 100 TYR A N 1
ATOM 795 C CA . TYR A 1 100 ? 0.331 -2.189 -5.184 1.00 94.50 100 TYR A CA 1
ATOM 796 C C . TYR A 1 100 ? -1.144 -1.925 -4.836 1.00 94.50 100 TYR A C 1
ATOM 798 O O . TYR A 1 100 ? -2.019 -2.663 -5.291 1.00 94.50 100 TYR A O 1
ATOM 806 N N . HIS A 1 101 ? -1.443 -0.851 -4.097 1.00 95.69 101 HIS A N 1
ATOM 807 C CA . HIS A 1 101 ? -2.822 -0.400 -3.872 1.00 95.69 101 HIS A CA 1
ATOM 808 C C . HIS A 1 101 ? -3.519 -0.018 -5.186 1.00 95.69 101 HIS A C 1
ATOM 810 O O . HIS A 1 101 ? -4.724 -0.213 -5.319 1.00 95.69 101 HIS A O 1
ATOM 816 N N . ASN A 1 102 ? -2.752 0.441 -6.183 1.00 95.44 102 ASN A N 1
ATOM 817 C CA . ASN A 1 102 ? -3.247 0.781 -7.515 1.00 95.44 102 ASN A CA 1
ATOM 818 C C . ASN A 1 102 ? -3.716 -0.409 -8.340 1.00 95.44 102 ASN A C 1
ATOM 820 O O . ASN A 1 102 ? -4.451 -0.234 -9.307 1.00 95.44 102 ASN A O 1
ATOM 824 N N . PHE A 1 103 ? -3.324 -1.606 -7.923 1.00 93.69 103 PHE A N 1
ATOM 825 C CA . PHE A 1 103 ? -3.647 -2.850 -8.600 1.00 93.69 103 PHE A CA 1
ATOM 826 C C . PHE A 1 103 ? -4.546 -3.753 -7.740 1.00 93.69 103 PHE A C 1
ATOM 828 O O . PHE A 1 103 ? -4.751 -4.915 -8.071 1.00 93.69 103 PHE A O 1
ATOM 835 N N . GLY A 1 104 ? -5.071 -3.246 -6.616 1.00 94.50 104 GLY A N 1
ATOM 836 C CA . GLY A 1 104 ? -5.900 -4.039 -5.702 1.00 94.50 104 GLY A CA 1
ATOM 837 C C . GLY A 1 104 ? -5.136 -5.179 -5.014 1.00 94.50 104 GLY A C 1
ATOM 838 O O . GLY A 1 104 ? -5.745 -6.161 -4.590 1.00 94.50 104 GLY A O 1
ATOM 839 N N . LEU A 1 105 ? -3.804 -5.070 -4.919 1.00 94.88 105 LEU A N 1
ATOM 840 C CA . LEU A 1 105 ? -2.904 -6.118 -4.413 1.00 94.88 105 LEU A CA 1
ATOM 841 C C . LEU A 1 105 ? -2.354 -5.834 -3.009 1.00 94.88 105 LEU A C 1
ATOM 843 O O . LEU A 1 105 ? -1.502 -6.576 -2.513 1.00 94.88 105 LEU A O 1
ATOM 847 N N . ALA A 1 106 ? -2.810 -4.760 -2.367 1.00 95.00 106 ALA A N 1
ATOM 848 C CA . ALA A 1 106 ? -2.368 -4.379 -1.035 1.00 95.00 106 ALA A CA 1
ATOM 849 C C . ALA A 1 106 ? -3.518 -3.866 -0.169 1.00 95.00 106 ALA A C 1
ATOM 851 O O . ALA A 1 106 ? -4.500 -3.312 -0.665 1.00 95.00 106 ALA A O 1
ATOM 852 N N . ILE A 1 107 ? -3.350 -4.042 1.137 1.00 96.38 107 ILE A N 1
ATOM 853 C CA . ILE A 1 107 ? -4.170 -3.424 2.172 1.00 96.38 107 ILE A CA 1
ATOM 854 C C . ILE A 1 107 ? -3.260 -2.751 3.193 1.00 96.38 107 ILE A C 1
ATOM 856 O O . ILE A 1 107 ? -2.175 -3.254 3.495 1.00 96.38 107 ILE A O 1
ATOM 860 N N . ASP A 1 108 ? -3.747 -1.668 3.778 1.00 95.12 108 ASP A N 1
ATOM 861 C CA . ASP A 1 108 ? -3.189 -1.107 4.998 1.00 95.12 108 ASP A CA 1
ATOM 862 C C . ASP A 1 108 ? -4.106 -1.458 6.163 1.00 95.12 108 ASP A C 1
ATOM 864 O O . ASP A 1 108 ? -5.331 -1.360 6.061 1.00 95.12 108 ASP A O 1
ATOM 868 N N . PHE A 1 109 ? -3.534 -1.859 7.292 1.00 94.81 109 PHE A N 1
ATOM 869 C CA . PHE A 1 109 ? -4.287 -2.161 8.499 1.00 94.81 109 PHE A CA 1
ATOM 870 C C . PHE A 1 109 ? -3.533 -1.754 9.759 1.00 94.81 109 PHE A C 1
ATOM 872 O O . PHE A 1 109 ? -2.310 -1.695 9.799 1.00 94.81 109 PHE A O 1
ATOM 879 N N . ALA A 1 110 ? -4.272 -1.511 10.830 1.00 93.31 110 ALA A N 1
ATOM 880 C CA . ALA A 1 110 ? -3.742 -1.186 12.138 1.00 93.31 110 ALA A CA 1
ATOM 881 C C . ALA A 1 110 ? -4.226 -2.189 13.183 1.00 93.31 110 ALA A C 1
ATOM 883 O O . ALA A 1 110 ? -5.368 -2.652 13.154 1.00 93.31 110 ALA A O 1
ATOM 884 N N . LEU A 1 111 ? -3.373 -2.476 14.163 1.00 93.31 111 LEU A N 1
ATOM 885 C CA . LEU A 1 111 ? -3.816 -3.118 15.396 1.00 93.31 111 LEU A CA 1
ATOM 886 C C . LEU A 1 111 ? -4.422 -2.053 16.301 1.00 93.31 111 LEU A C 1
ATOM 888 O O . LEU A 1 111 ? -3.827 -0.988 16.486 1.00 93.31 111 LEU A O 1
ATOM 892 N N . VAL A 1 112 ? -5.576 -2.340 16.895 1.00 91.44 112 VAL A N 1
ATOM 893 C CA . VAL A 1 112 ? -6.230 -1.418 17.825 1.00 91.44 112 VAL A CA 1
ATOM 894 C C . VAL A 1 112 ? -6.327 -2.029 19.214 1.00 91.44 112 VAL A C 1
ATOM 896 O O . VAL A 1 112 ? -6.568 -3.224 19.392 1.00 91.44 112 VAL A O 1
ATOM 899 N N . ASN A 1 113 ? -6.130 -1.191 20.225 1.00 86.62 113 ASN A N 1
ATOM 900 C CA . ASN A 1 113 ? -6.276 -1.596 21.613 1.00 86.62 113 ASN A CA 1
ATOM 901 C C . ASN A 1 113 ? -7.764 -1.711 22.012 1.00 86.62 113 ASN A C 1
ATOM 903 O O . ASN A 1 113 ? -8.674 -1.384 21.246 1.00 86.62 113 ASN A O 1
ATOM 907 N N . LYS A 1 114 ? -8.023 -2.127 23.258 1.00 84.69 114 LYS A N 1
ATOM 908 C CA . LYS A 1 114 ? -9.390 -2.266 23.795 1.00 84.69 114 LYS A CA 1
ATOM 909 C C . LYS A 1 114 ? -10.197 -0.958 23.797 1.00 84.69 114 LYS A C 1
ATOM 911 O O . LYS A 1 114 ? -11.418 -1.018 23.762 1.00 84.69 114 LYS A O 1
ATOM 916 N N . SER A 1 115 ? -9.537 0.203 23.814 1.00 84.81 115 SER A N 1
ATOM 917 C CA . SER A 1 115 ? -10.185 1.518 23.733 1.00 84.81 115 SER A CA 1
ATOM 918 C C . SER A 1 115 ? -10.351 2.026 22.293 1.00 84.81 115 SER A C 1
ATOM 920 O O . SER A 1 115 ? -10.732 3.174 22.100 1.00 84.81 115 SER A O 1
ATOM 922 N N . GLY A 1 116 ? -10.032 1.210 21.281 1.00 80.25 116 GLY A N 1
ATOM 923 C CA . GLY A 1 116 ? -10.152 1.562 19.864 1.00 80.25 116 GLY A CA 1
ATOM 924 C C . GLY A 1 116 ? -9.016 2.427 19.309 1.00 80.25 116 GLY A C 1
ATOM 925 O O . GLY A 1 116 ? -9.084 2.835 18.154 1.00 80.25 116 GLY A O 1
ATOM 926 N N . LYS A 1 117 ? -7.961 2.695 20.087 1.00 85.69 117 LYS A N 1
ATOM 927 C CA . LYS A 1 117 ? -6.790 3.448 19.623 1.00 85.69 117 LYS A CA 1
ATOM 928 C C . LYS A 1 117 ? -5.870 2.539 18.809 1.00 85.69 117 LYS A C 1
ATOM 930 O O . LYS A 1 117 ? -5.455 1.488 19.300 1.00 85.69 117 LYS A O 1
ATOM 935 N N . ALA A 1 118 ? -5.527 2.974 17.600 1.00 86.00 118 ALA A N 1
ATOM 936 C CA . ALA A 1 118 ? -4.547 2.311 16.748 1.00 86.00 118 ALA A CA 1
ATOM 937 C C . ALA A 1 118 ? -3.121 2.453 17.304 1.00 86.00 118 ALA A C 1
ATOM 939 O O . ALA A 1 118 ? -2.729 3.531 17.756 1.00 86.00 118 ALA A O 1
ATOM 940 N N . TYR A 1 119 ? -2.346 1.369 17.249 1.00 84.44 119 TYR A N 1
ATOM 941 C CA . TYR A 1 119 ? -0.914 1.375 17.571 1.00 84.44 119 TYR A CA 1
ATOM 942 C C . TYR A 1 119 ? -0.050 1.920 16.420 1.00 84.44 119 TYR A C 1
ATOM 944 O O . TYR A 1 119 ? 1.073 2.354 16.658 1.00 84.44 119 TYR A O 1
ATOM 952 N N . GLY A 1 120 ? -0.581 1.917 15.194 1.00 80.94 120 GLY A N 1
ATOM 953 C CA . GLY A 1 120 ? 0.092 2.318 13.957 1.00 80.94 120 GLY A CA 1
ATOM 954 C C . GLY A 1 120 ? -0.439 1.509 12.772 1.00 80.94 120 GLY A C 1
ATOM 955 O O . GLY A 1 120 ? -1.098 0.489 12.985 1.00 80.94 120 GLY A O 1
ATOM 956 N N . THR A 1 121 ? -0.168 1.968 11.552 1.00 82.00 121 THR A N 1
ATOM 957 C CA . THR A 1 121 ? -0.593 1.303 10.310 1.00 82.00 121 THR A CA 1
ATOM 958 C C . THR A 1 121 ? 0.541 0.455 9.734 1.00 82.00 121 THR A C 1
ATOM 960 O O . THR A 1 121 ? 1.701 0.864 9.750 1.00 82.00 121 THR A O 1
ATOM 963 N N . LEU A 1 122 ? 0.194 -0.729 9.239 1.00 84.56 122 LEU A N 1
ATOM 964 C CA . LEU A 1 122 ? 1.048 -1.699 8.566 1.00 84.56 122 LEU A CA 1
ATOM 965 C C . LEU A 1 122 ? 0.478 -1.971 7.171 1.00 84.56 122 LEU A C 1
ATOM 967 O O . LEU A 1 122 ? -0.733 -2.123 7.032 1.00 84.56 122 LEU A O 1
ATOM 971 N N . THR A 1 123 ? 1.347 -2.098 6.173 1.00 84.38 123 THR A N 1
ATOM 972 C CA . THR A 1 123 ? 0.966 -2.486 4.808 1.00 84.38 123 THR A CA 1
ATOM 973 C C . THR A 1 123 ? 1.214 -3.975 4.604 1.00 84.38 123 THR A C 1
ATOM 975 O O . THR A 1 123 ? 2.294 -4.481 4.919 1.00 84.38 123 THR A O 1
ATOM 978 N N . MET A 1 124 ? 0.233 -4.679 4.046 1.00 82.88 124 MET A N 1
ATOM 979 C CA . MET A 1 124 ? 0.378 -6.053 3.572 1.00 82.88 124 MET A CA 1
ATOM 980 C C . MET A 1 124 ? 0.156 -6.094 2.066 1.00 82.88 124 MET A C 1
ATOM 982 O O . MET A 1 124 ? -0.827 -5.560 1.558 1.00 82.88 124 MET A O 1
ATOM 986 N N . THR A 1 125 ? 1.071 -6.749 1.360 1.00 80.56 125 THR A N 1
ATOM 987 C CA . THR A 1 125 ? 1.042 -6.891 -0.096 1.00 80.56 125 THR A CA 1
ATOM 988 C C . THR A 1 125 ? 1.032 -8.365 -0.465 1.00 80.56 125 THR A C 1
ATOM 990 O O . THR A 1 125 ? 1.873 -9.127 0.010 1.00 80.56 125 THR A O 1
ATOM 993 N N . GLU A 1 126 ? 0.133 -8.758 -1.363 1.00 73.44 126 GLU A N 1
ATOM 994 C CA . GLU A 1 126 ? 0.099 -10.105 -1.930 1.00 73.44 126 GLU A CA 1
ATOM 995 C C . GLU A 1 126 ? 0.894 -10.129 -3.247 1.00 73.44 126 GLU A C 1
ATOM 997 O O . GLU A 1 126 ? 0.344 -10.027 -4.343 1.00 73.44 126 GLU A O 1
ATOM 1002 N N . MET A 1 127 ? 2.224 -10.244 -3.155 1.00 55.66 127 MET A N 1
ATOM 1003 C CA . MET A 1 127 ? 3.095 -10.262 -4.345 1.00 55.66 127 MET A CA 1
ATOM 1004 C C . MET A 1 127 ? 2.987 -11.556 -5.167 1.00 55.66 127 MET A C 1
ATOM 1006 O O . MET A 1 127 ? 3.409 -11.583 -6.323 1.00 55.66 127 MET A O 1
ATOM 1010 N N . ALA A 1 128 ? 2.431 -12.632 -4.596 1.00 48.69 128 ALA A N 1
ATOM 1011 C CA . ALA A 1 128 ? 2.359 -13.940 -5.249 1.00 48.69 128 ALA A CA 1
ATOM 1012 C C . ALA A 1 128 ? 1.520 -13.925 -6.539 1.00 48.69 128 ALA A C 1
ATOM 1014 O O . ALA A 1 128 ? 1.758 -14.735 -7.434 1.00 48.69 128 ALA A O 1
ATOM 1015 N N . MET A 1 129 ? 0.591 -12.973 -6.670 1.00 48.81 129 MET A N 1
ATOM 1016 C CA . MET A 1 129 ? -0.313 -12.916 -7.817 1.00 48.81 129 MET A CA 1
ATOM 1017 C C . MET A 1 129 ? 0.180 -12.056 -8.968 1.00 48.81 129 MET A C 1
ATOM 1019 O O . MET A 1 129 ? -0.198 -12.364 -10.088 1.00 48.81 129 MET A O 1
ATOM 1023 N N . GLY A 1 130 ? 1.053 -11.060 -8.756 1.00 48.66 130 GLY A N 1
ATOM 1024 C CA . GLY A 1 130 ? 1.546 -10.191 -9.842 1.00 48.66 130 GLY A CA 1
ATOM 1025 C C . GLY A 1 130 ? 2.147 -10.977 -11.019 1.00 48.66 130 GLY A C 1
ATOM 1026 O O . GLY A 1 130 ? 1.920 -10.651 -12.178 1.00 48.66 130 GLY A O 1
ATOM 1027 N N . ASN A 1 131 ? 2.806 -12.107 -10.729 1.00 45.12 131 ASN A N 1
ATOM 1028 C CA . ASN A 1 131 ? 3.332 -13.024 -11.748 1.00 45.12 131 ASN A CA 1
ATOM 1029 C C . ASN A 1 131 ? 2.264 -13.892 -12.444 1.00 45.12 131 ASN A C 1
ATOM 1031 O O . ASN A 1 131 ? 2.537 -14.423 -13.514 1.00 45.12 131 ASN A O 1
ATOM 1035 N N . GLN A 1 132 ? 1.094 -14.100 -11.835 1.00 41.56 132 GLN A N 1
ATOM 1036 C CA . GLN A 1 132 ? 0.013 -14.938 -12.375 1.00 41.56 132 GLN A CA 1
ATOM 1037 C C . GLN A 1 132 ? -0.968 -14.148 -13.247 1.00 41.56 132 GLN A C 1
ATOM 1039 O O . GLN A 1 132 ? -1.626 -14.738 -14.097 1.00 41.56 132 GLN A O 1
ATOM 1044 N N . ILE A 1 133 ? -1.051 -12.829 -13.054 1.00 48.09 133 ILE A N 1
ATOM 1045 C CA . ILE A 1 133 ? -1.985 -11.947 -13.771 1.00 48.09 133 ILE A CA 1
ATOM 1046 C C . ILE A 1 133 ? -1.353 -11.197 -14.954 1.00 48.09 133 ILE A C 1
ATOM 1048 O O . ILE A 1 133 ? -2.039 -10.414 -15.597 1.00 48.09 133 ILE A O 1
ATOM 1052 N N . GLY A 1 134 ? -0.072 -11.431 -15.263 1.00 41.94 134 GLY A N 1
ATOM 1053 C CA . GLY A 1 134 ? 0.596 -10.821 -16.423 1.00 41.94 134 GLY A CA 1
ATOM 1054 C C . GLY A 1 134 ? 0.928 -9.331 -16.272 1.00 41.94 134 GLY A C 1
ATOM 1055 O O . GLY A 1 134 ? 1.287 -8.691 -17.252 1.00 41.94 134 GLY A O 1
ATOM 1056 N N . TRP A 1 135 ? 0.843 -8.781 -15.058 1.00 44.19 135 TRP A N 1
ATOM 1057 C CA . TRP A 1 135 ? 1.180 -7.386 -14.782 1.00 44.19 135 TRP A CA 1
ATOM 1058 C C . TRP A 1 135 ? 2.594 -7.299 -14.197 1.00 44.19 135 TRP A C 1
ATOM 1060 O O . TRP A 1 135 ? 2.815 -7.630 -13.027 1.00 44.19 135 TRP A O 1
ATOM 1070 N N . LYS A 1 136 ? 3.552 -6.865 -15.018 1.00 46.28 136 LYS A N 1
ATOM 1071 C CA . LYS A 1 136 ? 4.880 -6.405 -14.599 1.00 46.28 136 LYS A CA 1
ATOM 1072 C C . LYS A 1 136 ? 5.314 -5.191 -15.391 1.00 46.28 136 LYS A C 1
ATOM 1074 O O . LYS A 1 136 ? 5.072 -5.194 -16.613 1.00 46.28 136 LYS A O 1
#

Organism: NCBI:txid1294265